Protein AF-A0A0K0FT62-F1 (afdb_monomer_lite)

Foldseek 3Di:
DPDPVVVVVVVVVVVVVVVVVVVVVVVLVPQDDDDAQAWKWFADDDPDPPDDRTAIWGFHADPRQWTKTHHPPDPPDIDIDGPVRIGHD

Secondary structure (DSSP, 8-state):
---HHHHHHHHHHHHHHHHHHHHHHHHHHT-PPPPTT-EEEEEPPPSSTT---EEEEEEEEE-SSEEEEEETT-TT-EEEEEGGGEEE-

Sequence (89 aa):
MLSRFFIIRRIENDAYEELRLQDNKKKFEESQNYKAGQIVYYKKNRKHKFDNNYTKTTVIEDLGPNIVVSKMGKRGKWRKVNKKNVKNV

Structure (mmCIF, N/CA/C/O backbone):
data_AF-A0A0K0FT62-F1
#
_entry.id   AF-A0A0K0FT62-F1
#
loop_
_atom_site.group_PDB
_atom_site.id
_atom_site.type_symbol
_atom_site.label_atom_id
_atom_site.label_alt_id
_atom_site.label_comp_id
_atom_site.label_asym_id
_atom_site.label_entity_id
_atom_site.label_seq_id
_atom_site.pdbx_PDB_ins_code
_atom_site.Cartn_x
_atom_site.Cartn_y
_atom_site.Cartn_z
_atom_site.occupancy
_atom_site.B_iso_or_equiv
_atom_site.auth_seq_id
_atom_site.auth_comp_id
_atom_site.auth_asym_id
_atom_site.auth_atom_id
_atom_site.pdbx_PDB_model_num
ATOM 1 N N . MET A 1 1 ? 23.818 3.751 -51.342 1.00 49.28 1 MET A N 1
ATOM 2 C CA . MET A 1 1 ? 24.503 3.295 -50.114 1.00 49.28 1 MET A CA 1
ATOM 3 C C . MET A 1 1 ? 23.807 3.929 -48.920 1.00 49.28 1 MET A C 1
ATOM 5 O O . MET A 1 1 ? 23.786 5.151 -48.845 1.00 49.28 1 MET A O 1
ATOM 9 N N . LEU A 1 2 ? 23.179 3.145 -48.039 1.00 54.09 2 LEU A N 1
ATOM 10 C CA . LEU A 1 2 ? 22.605 3.678 -46.797 1.00 54.09 2 LEU A CA 1
ATOM 11 C C . LEU A 1 2 ? 23.768 4.130 -45.906 1.00 54.09 2 LEU A C 1
ATOM 13 O O . LEU A 1 2 ? 24.648 3.330 -45.590 1.00 54.09 2 LEU A O 1
ATOM 17 N N . SER A 1 3 ? 23.836 5.427 -45.597 1.00 57.50 3 SER A N 1
ATOM 18 C CA . SER A 1 3 ? 24.970 5.980 -44.858 1.00 57.50 3 SER A CA 1
ATOM 19 C C . SER A 1 3 ? 25.013 5.373 -43.453 1.00 57.50 3 SER A C 1
ATOM 21 O O . SER A 1 3 ? 23.982 5.207 -42.798 1.00 57.50 3 SER A O 1
ATOM 23 N N . ARG A 1 4 ? 26.220 5.029 -42.989 1.00 60.12 4 ARG A N 1
ATOM 24 C CA . ARG A 1 4 ? 26.479 4.402 -41.678 1.00 60.12 4 ARG A CA 1
ATOM 25 C C . ARG A 1 4 ? 25.779 5.127 -40.513 1.00 60.12 4 ARG A C 1
ATOM 27 O O . ARG A 1 4 ? 25.400 4.488 -39.540 1.00 60.12 4 ARG A O 1
ATOM 34 N N . PHE A 1 5 ? 25.524 6.428 -40.654 1.00 62.75 5 PHE A N 1
ATOM 35 C CA . PHE A 1 5 ? 24.778 7.255 -39.702 1.00 62.75 5 PHE A CA 1
ATOM 36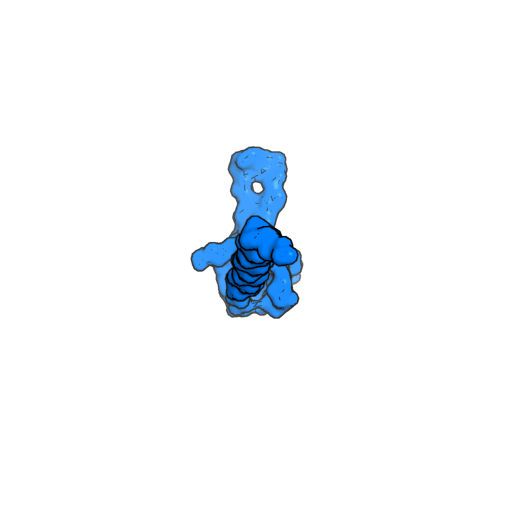 C C . PHE A 1 5 ? 23.320 6.824 -39.482 1.00 62.75 5 PHE A C 1
ATOM 38 O O . PHE A 1 5 ? 22.845 6.870 -38.350 1.00 62.75 5 PHE A O 1
ATOM 45 N N . PHE A 1 6 ? 22.604 6.386 -40.524 1.00 61.94 6 PHE A N 1
ATOM 46 C CA . PHE A 1 6 ? 21.220 5.912 -40.370 1.00 61.94 6 PHE A CA 1
ATOM 47 C C . PHE A 1 6 ? 21.148 4.597 -39.594 1.00 61.94 6 PHE A C 1
ATOM 49 O O . PHE A 1 6 ? 20.202 4.381 -38.843 1.00 61.94 6 PHE A O 1
ATOM 56 N N . ILE A 1 7 ? 22.157 3.738 -39.756 1.00 68.00 7 ILE A N 1
ATOM 57 C CA . ILE A 1 7 ? 22.248 2.462 -39.043 1.00 68.00 7 ILE A CA 1
ATOM 58 C C . ILE A 1 7 ? 22.513 2.719 -37.554 1.00 68.00 7 ILE A C 1
ATOM 60 O O . ILE A 1 7 ? 21.817 2.160 -36.715 1.00 68.00 7 ILE A O 1
ATOM 64 N N . ILE A 1 8 ? 23.443 3.626 -37.229 1.00 67.81 8 ILE A N 1
ATOM 65 C CA . ILE A 1 8 ? 23.770 3.995 -35.840 1.00 67.81 8 ILE A CA 1
ATOM 66 C C . ILE A 1 8 ? 22.552 4.586 -35.118 1.00 67.81 8 ILE A C 1
ATOM 68 O O . ILE A 1 8 ? 22.202 4.111 -34.044 1.00 67.81 8 ILE A O 1
ATOM 72 N N . ARG A 1 9 ? 21.839 5.543 -35.733 1.00 62.19 9 ARG A N 1
ATOM 73 C CA . ARG A 1 9 ? 20.625 6.127 -35.127 1.00 62.19 9 ARG A CA 1
ATOM 74 C C . ARG A 1 9 ? 19.524 5.103 -34.859 1.00 62.19 9 ARG A C 1
ATOM 76 O O . ARG A 1 9 ? 18.767 5.260 -33.908 1.00 62.19 9 ARG A O 1
ATOM 83 N N . ARG A 1 10 ? 19.399 4.082 -35.711 1.00 67.00 10 ARG A N 1
ATOM 84 C CA . ARG A 1 10 ? 18.403 3.021 -35.526 1.00 67.00 10 ARG A CA 1
ATOM 85 C C . ARG A 1 10 ? 18.767 2.130 -34.338 1.00 67.00 10 ARG A C 1
ATOM 87 O O . ARG A 1 10 ? 17.911 1.885 -33.505 1.00 67.00 10 ARG A O 1
ATOM 94 N N . ILE A 1 11 ? 20.043 1.760 -34.215 1.00 71.12 11 ILE A N 1
ATOM 95 C CA . ILE A 1 11 ? 20.565 0.981 -33.080 1.00 71.12 11 ILE A CA 1
ATOM 96 C C . ILE A 1 11 ? 20.408 1.749 -31.759 1.00 71.12 11 ILE A C 1
ATOM 98 O O . ILE A 1 11 ? 19.993 1.170 -30.760 1.00 71.12 11 ILE A O 1
ATOM 102 N N . GLU A 1 12 ? 20.702 3.052 -31.747 1.00 67.06 12 GLU A N 1
ATOM 103 C CA . GLU A 1 12 ? 20.523 3.901 -30.559 1.00 67.06 12 GLU A CA 1
ATOM 104 C C . GLU A 1 12 ? 19.049 4.004 -30.134 1.00 67.06 12 GLU A C 1
ATOM 106 O O . GLU A 1 12 ? 18.746 3.934 -28.942 1.00 67.06 12 GLU A O 1
ATOM 111 N N . ASN A 1 13 ? 18.128 4.127 -31.097 1.00 75.62 13 ASN A N 1
ATOM 112 C CA . ASN A 1 13 ? 16.691 4.147 -30.819 1.00 75.62 13 ASN A CA 1
ATOM 113 C C . ASN A 1 13 ? 16.178 2.794 -30.315 1.00 75.62 13 ASN A C 1
ATOM 115 O O . ASN A 1 13 ? 15.441 2.769 -29.332 1.00 75.62 13 ASN A O 1
ATOM 119 N N . ASP A 1 14 ? 16.586 1.690 -30.940 1.00 73.44 14 ASP A N 1
ATOM 120 C CA . ASP A 1 14 ? 16.175 0.344 -30.531 1.00 73.44 14 ASP A CA 1
ATOM 121 C C . ASP A 1 14 ? 16.661 0.047 -29.097 1.00 73.44 14 ASP A C 1
ATOM 123 O O . ASP A 1 14 ? 15.885 -0.395 -28.249 1.00 73.44 14 ASP A O 1
ATOM 127 N N . ALA A 1 15 ? 17.909 0.411 -28.772 1.00 76.38 15 ALA A N 1
ATOM 128 C CA . ALA A 1 15 ? 18.451 0.286 -27.417 1.00 76.38 15 ALA A CA 1
ATOM 129 C C . ALA A 1 15 ? 17.691 1.149 -26.391 1.00 76.38 15 ALA A C 1
ATOM 131 O O . ALA A 1 15 ? 17.470 0.727 -25.253 1.00 76.38 15 ALA A O 1
ATOM 132 N N . TYR A 1 16 ? 17.267 2.356 -26.780 1.00 72.38 16 TYR A N 1
ATOM 133 C CA . TYR A 1 16 ? 16.458 3.230 -25.929 1.00 72.38 16 TYR A CA 1
ATOM 134 C C . TYR A 1 16 ? 15.051 2.662 -25.677 1.00 72.38 16 TYR A C 1
ATOM 136 O O . TYR A 1 16 ? 14.549 2.727 -24.549 1.00 72.38 16 TYR A O 1
ATOM 144 N N . GLU A 1 17 ? 14.407 2.081 -26.692 1.00 74.19 17 GLU A N 1
ATOM 145 C CA . GLU A 1 17 ? 13.104 1.427 -26.538 1.00 74.19 17 GLU A CA 1
ATOM 146 C C . GLU A 1 17 ? 13.183 0.189 -25.637 1.00 74.19 17 GLU A C 1
ATOM 148 O O . GLU A 1 17 ? 12.327 0.016 -24.761 1.00 74.19 17 GLU A O 1
ATOM 153 N N . GLU A 1 18 ? 14.235 -0.621 -25.767 1.00 76.56 18 GLU A N 1
ATOM 154 C CA . GLU A 1 18 ? 14.473 -1.776 -24.897 1.00 76.56 18 GLU A CA 1
ATOM 155 C C . GLU A 1 18 ? 14.681 -1.369 -23.430 1.00 76.56 18 GLU A C 1
ATOM 157 O O . GLU A 1 18 ? 14.036 -1.932 -22.538 1.00 76.56 18 GLU A O 1
ATOM 162 N N . LEU A 1 19 ? 15.501 -0.343 -23.169 1.00 73.25 19 LEU A N 1
ATOM 163 C CA . LEU A 1 19 ? 15.697 0.231 -21.830 1.00 73.25 19 LEU A CA 1
ATOM 164 C C . LEU A 1 19 ? 14.375 0.724 -21.228 1.00 73.25 19 LEU A C 1
ATOM 166 O O . LEU A 1 19 ? 14.050 0.429 -20.075 1.00 73.25 19 LEU A O 1
ATOM 170 N N . ARG A 1 20 ? 13.562 1.422 -22.026 1.00 68.69 20 ARG A N 1
ATOM 171 C CA . ARG A 1 20 ? 12.257 1.934 -21.593 1.00 68.69 20 ARG A CA 1
ATOM 172 C C . ARG A 1 20 ? 11.267 0.809 -21.274 1.00 68.69 20 ARG A C 1
ATOM 174 O O . ARG A 1 20 ? 10.486 0.929 -20.326 1.00 68.69 20 ARG A O 1
ATOM 181 N N . LEU A 1 21 ? 11.278 -0.279 -22.042 1.00 69.94 21 LEU A N 1
ATOM 182 C CA . LEU A 1 21 ? 10.447 -1.459 -21.789 1.00 69.94 21 LEU A CA 1
ATOM 183 C C . LEU A 1 21 ? 10.898 -2.216 -20.533 1.00 69.94 21 LEU A C 1
ATOM 185 O O . LEU A 1 21 ? 10.043 -2.645 -19.754 1.00 69.94 21 LEU A O 1
ATOM 189 N N 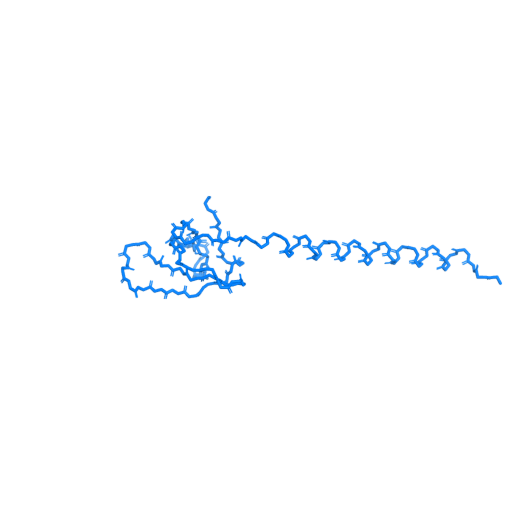. GLN A 1 22 ? 12.207 -2.338 -20.294 1.00 72.50 22 GLN A N 1
ATOM 190 C CA . GLN A 1 22 ? 12.748 -2.941 -19.072 1.00 72.50 22 GLN A CA 1
ATOM 191 C C . GLN A 1 22 ? 12.393 -2.127 -17.823 1.00 72.50 22 GLN A C 1
ATOM 193 O O . GLN A 1 22 ? 11.913 -2.700 -16.845 1.00 72.50 22 GLN A O 1
ATOM 198 N N . ASP A 1 23 ? 12.524 -0.800 -17.865 1.00 63.72 23 ASP A N 1
ATOM 199 C CA . ASP A 1 23 ? 12.139 0.074 -16.750 1.00 63.72 23 ASP A CA 1
ATOM 200 C C . ASP A 1 23 ? 10.645 -0.023 -16.419 1.00 63.72 23 ASP A C 1
ATOM 202 O O . ASP A 1 23 ? 10.249 -0.006 -15.250 1.00 63.72 23 ASP A O 1
ATOM 206 N N . ASN A 1 24 ? 9.794 -0.147 -17.439 1.00 59.59 24 ASN A N 1
ATOM 207 C CA . ASN A 1 24 ? 8.358 -0.333 -17.241 1.00 59.59 24 ASN A CA 1
ATOM 208 C C . ASN A 1 24 ? 8.027 -1.716 -16.662 1.00 59.59 24 ASN A C 1
ATOM 210 O O . ASN A 1 24 ? 7.165 -1.803 -15.787 1.00 59.59 24 ASN A O 1
ATOM 214 N N . LYS A 1 25 ? 8.726 -2.777 -17.090 1.00 59.97 25 LYS A N 1
ATOM 215 C CA . LYS A 1 25 ? 8.597 -4.118 -16.493 1.00 59.97 25 LYS A CA 1
ATOM 216 C C . LYS A 1 25 ? 9.059 -4.134 -15.036 1.00 59.97 25 LYS A C 1
ATOM 218 O O . LYS A 1 25 ? 8.334 -4.632 -14.182 1.00 59.97 25 LYS A O 1
ATOM 223 N N . LYS A 1 26 ? 10.187 -3.495 -14.721 1.00 58.91 26 LYS A N 1
ATOM 224 C CA . LYS A 1 26 ? 10.718 -3.397 -13.352 1.00 58.91 26 LYS A CA 1
ATOM 225 C C . LYS A 1 26 ? 9.765 -2.655 -12.407 1.00 58.91 26 LYS A C 1
ATOM 227 O O . LYS A 1 26 ? 9.523 -3.103 -11.291 1.00 58.91 26 LYS A O 1
ATOM 232 N N . L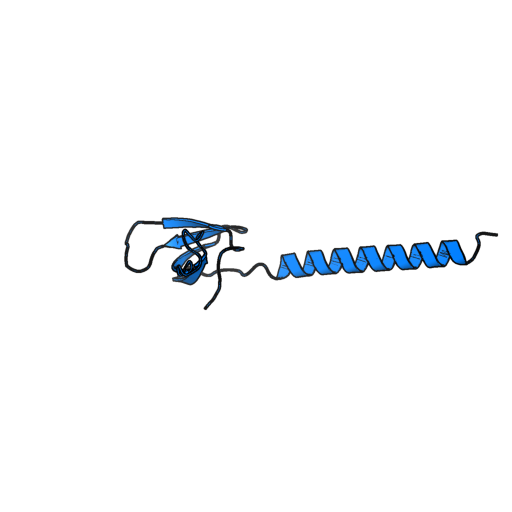YS A 1 27 ? 9.140 -1.569 -12.880 1.00 55.16 27 LYS A N 1
ATOM 233 C CA . LYS A 1 27 ? 8.076 -0.850 -12.147 1.00 55.16 27 LYS A CA 1
ATOM 234 C C . LYS A 1 27 ? 6.814 -1.691 -11.927 1.00 55.16 27 LYS A C 1
ATOM 236 O O . LYS A 1 27 ? 6.068 -1.419 -10.989 1.00 55.16 27 LYS A O 1
ATOM 241 N N . PHE A 1 28 ? 6.549 -2.662 -12.800 1.00 51.09 28 PHE A N 1
ATOM 242 C CA . PHE A 1 28 ? 5.414 -3.575 -12.677 1.00 51.09 28 PHE A CA 1
ATOM 243 C C . PHE A 1 28 ? 5.707 -4.712 -11.687 1.00 51.09 28 PHE A C 1
ATOM 245 O O . PHE A 1 28 ? 4.853 -5.034 -10.868 1.00 51.09 28 PHE A O 1
ATOM 252 N N . GLU A 1 29 ? 6.923 -5.263 -11.700 1.00 47.56 29 GLU A N 1
ATOM 253 C CA . GLU A 1 29 ? 7.350 -6.340 -10.792 1.00 47.56 29 GLU A CA 1
ATOM 254 C C . GLU A 1 29 ? 7.550 -5.877 -9.339 1.00 47.56 29 GLU A C 1
ATOM 256 O O . GLU A 1 29 ? 7.371 -6.663 -8.411 1.00 47.56 29 GLU A O 1
ATOM 261 N N . GLU A 1 30 ? 7.799 -4.585 -9.100 1.00 53.84 30 GLU A N 1
ATOM 262 C CA . GLU A 1 30 ? 7.771 -3.993 -7.752 1.00 53.84 30 GLU A CA 1
ATOM 263 C C . GLU A 1 30 ? 6.355 -3.863 -7.153 1.00 53.84 30 GLU A C 1
ATOM 265 O O . GLU A 1 30 ? 6.181 -3.259 -6.087 1.00 53.84 30 GLU A O 1
ATOM 270 N N . SER A 1 31 ? 5.318 -4.434 -7.786 1.00 56.78 31 SER A N 1
ATOM 271 C CA . SER A 1 31 ? 3.992 -4.526 -7.181 1.00 56.78 31 SER A CA 1
ATOM 272 C C . SER A 1 31 ? 4.071 -5.351 -5.895 1.00 56.78 31 SER A C 1
ATOM 274 O O . SER A 1 31 ? 4.042 -6.580 -5.908 1.00 56.78 31 SER A O 1
ATOM 276 N N . GLN A 1 32 ? 4.183 -4.667 -4.757 1.00 67.00 32 GLN A N 1
ATOM 277 C CA . GLN A 1 32 ? 4.174 -5.311 -3.454 1.00 67.00 32 GLN A CA 1
ATOM 278 C C . GLN A 1 32 ? 2.863 -6.093 -3.297 1.00 67.00 32 GLN A C 1
ATOM 280 O O . GLN A 1 32 ? 1.764 -5.528 -3.351 1.00 67.00 32 GLN A O 1
ATOM 285 N N . ASN A 1 33 ? 2.985 -7.408 -3.136 1.00 75.06 33 ASN A N 1
ATOM 286 C CA . ASN A 1 33 ? 1.883 -8.262 -2.716 1.00 75.06 33 ASN A CA 1
ATOM 287 C C . ASN A 1 33 ? 1.700 -8.074 -1.210 1.00 75.06 33 ASN A C 1
ATOM 289 O O . ASN A 1 33 ? 2.652 -8.239 -0.443 1.00 75.06 33 ASN A O 1
ATOM 293 N N . TYR A 1 34 ? 0.494 -7.699 -0.787 1.00 83.50 34 TYR A N 1
ATOM 294 C CA . TYR A 1 34 ? 0.185 -7.471 0.622 1.00 83.50 34 TYR A CA 1
ATOM 295 C C . TYR A 1 34 ? -0.568 -8.670 1.182 1.00 83.50 34 TYR A C 1
ATOM 297 O O . TYR A 1 34 ? -1.491 -9.188 0.558 1.00 83.50 34 TYR A O 1
ATOM 305 N N . LYS A 1 35 ? -0.195 -9.108 2.384 1.00 86.88 35 LYS A N 1
ATOM 306 C CA . LYS A 1 35 ? -0.880 -10.219 3.057 1.00 86.88 35 LYS A CA 1
ATOM 307 C C . LYS A 1 35 ? -1.966 -9.696 3.991 1.00 86.88 35 LYS A C 1
ATOM 309 O O . LYS A 1 35 ? -1.782 -8.674 4.654 1.00 86.88 35 LYS A O 1
ATOM 314 N N . ALA A 1 36 ? -3.078 -10.421 4.097 1.00 86.81 36 ALA A N 1
ATOM 315 C CA . ALA A 1 36 ? -4.080 -10.165 5.129 1.00 86.81 36 ALA A CA 1
ATOM 316 C C . ALA A 1 36 ? -3.432 -10.225 6.527 1.00 86.81 36 ALA A C 1
ATOM 318 O O . ALA A 1 36 ? -2.599 -11.087 6.802 1.00 86.81 36 ALA A O 1
ATOM 319 N N . GLY A 1 37 ? -3.772 -9.279 7.401 1.00 85.81 37 GLY A N 1
ATOM 320 C CA . GLY A 1 37 ? -3.170 -9.124 8.729 1.00 85.81 37 GLY A CA 1
ATOM 321 C C . GLY A 1 37 ? -1.884 -8.289 8.768 1.00 85.81 37 GLY A C 1
ATOM 322 O O . GLY A 1 37 ? -1.458 -7.892 9.853 1.00 85.81 37 GLY A O 1
ATOM 323 N N . GLN A 1 38 ? -1.286 -7.950 7.620 1.00 89.19 38 GLN A N 1
ATOM 324 C CA . GLN A 1 38 ? -0.073 -7.132 7.569 1.00 89.19 38 GLN A CA 1
ATOM 325 C C . GLN A 1 38 ? -0.336 -5.701 8.055 1.00 89.19 38 GLN A C 1
ATOM 327 O O . GLN A 1 38 ? -1.349 -5.085 7.721 1.00 89.19 38 GLN A O 1
ATOM 332 N N . ILE A 1 39 ? 0.591 -5.144 8.834 1.00 90.00 39 ILE A N 1
ATOM 333 C CA . ILE A 1 39 ? 0.539 -3.746 9.269 1.00 90.00 39 ILE A CA 1
ATOM 334 C C . ILE A 1 39 ? 1.223 -2.878 8.215 1.00 90.00 39 ILE A C 1
ATOM 336 O O . ILE A 1 39 ? 2.361 -3.135 7.838 1.00 90.00 39 ILE A O 1
ATOM 340 N N . VAL A 1 40 ? 0.537 -1.826 7.774 1.00 90.50 40 VAL A N 1
ATOM 341 C CA . VAL A 1 40 ? 1.020 -0.887 6.756 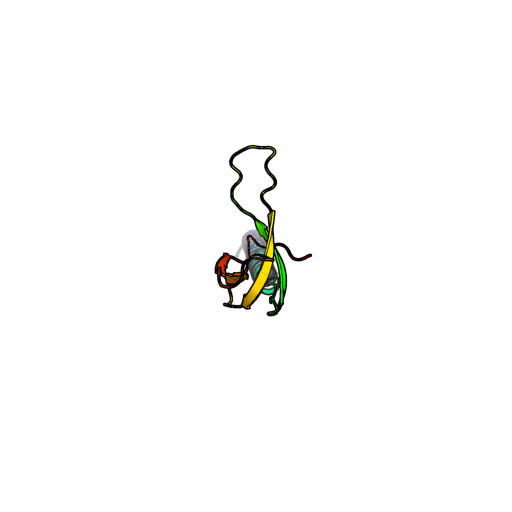1.00 90.50 40 VAL A CA 1
ATOM 342 C C . VAL A 1 40 ? 0.693 0.555 7.131 1.00 90.50 40 VAL A C 1
ATOM 344 O O . VAL A 1 40 ? -0.262 0.828 7.867 1.00 90.50 40 VAL A O 1
ATOM 347 N N . TYR A 1 41 ? 1.458 1.502 6.592 1.00 89.94 41 TYR A N 1
ATOM 348 C CA . TYR A 1 41 ? 1.190 2.931 6.728 1.00 89.94 41 TYR A CA 1
ATOM 349 C C . TYR A 1 41 ? 0.562 3.489 5.456 1.00 89.94 41 TYR A C 1
ATOM 351 O O . TYR A 1 41 ? 1.197 3.571 4.408 1.00 89.94 41 TYR A O 1
ATOM 359 N N . TYR A 1 42 ? -0.679 3.948 5.558 1.00 87.50 42 TYR A N 1
ATOM 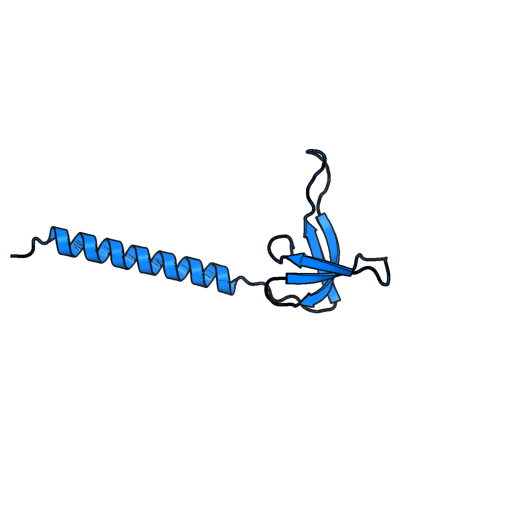360 C CA . TYR A 1 42 ? -1.382 4.606 4.462 1.00 87.50 42 TYR A CA 1
ATOM 361 C C . TYR A 1 42 ? -1.207 6.134 4.524 1.00 87.50 42 TYR A C 1
ATOM 363 O O . TYR A 1 42 ? -1.493 6.761 5.548 1.00 87.50 42 TYR A O 1
ATOM 371 N N . LYS A 1 43 ? -0.776 6.740 3.412 1.00 87.62 43 LYS A N 1
ATOM 372 C CA . LYS A 1 43 ? -0.564 8.184 3.240 1.00 87.62 43 LYS A CA 1
ATOM 373 C C . LYS A 1 43 ? -1.865 8.917 2.887 1.00 87.62 43 LYS A C 1
ATOM 375 O O . LYS A 1 43 ? -2.487 8.663 1.857 1.00 87.62 43 LYS A O 1
ATOM 380 N N . LYS A 1 44 ? -2.245 9.888 3.713 1.00 84.50 44 LYS A N 1
ATOM 381 C CA . LYS A 1 44 ? -3.330 10.854 3.490 1.00 84.50 44 LYS A CA 1
ATOM 382 C C . LYS A 1 44 ? -2.811 12.147 2.861 1.00 84.50 44 LYS A C 1
ATOM 384 O O . LYS A 1 44 ? -1.614 12.448 2.885 1.00 84.50 44 LYS A O 1
ATOM 389 N N . ASN A 1 45 ? -3.734 12.946 2.340 1.00 84.69 45 ASN A N 1
ATOM 390 C CA . ASN A 1 45 ? -3.435 14.332 2.003 1.00 84.69 45 ASN A CA 1
ATOM 391 C C . ASN A 1 45 ? -3.243 15.126 3.300 1.00 84.69 45 ASN A C 1
ATOM 393 O O . ASN A 1 45 ? -4.019 14.968 4.246 1.00 84.69 45 ASN A O 1
ATOM 397 N N . ARG A 1 46 ? -2.183 15.936 3.346 1.00 83.44 46 ARG A N 1
ATOM 398 C CA . ARG A 1 46 ? -1.925 16.874 4.445 1.00 83.44 46 ARG A CA 1
ATOM 399 C C . ARG A 1 46 ? -2.86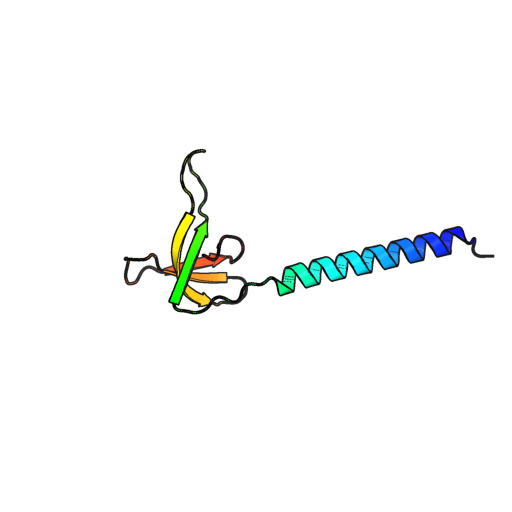1 18.070 4.309 1.00 83.44 46 ARG A C 1
ATOM 401 O O . ARG A 1 46 ? -3.106 18.499 3.184 1.00 83.44 46 ARG A O 1
ATOM 408 N N . LYS A 1 47 ? -3.348 18.606 5.431 1.00 88.38 47 LYS A N 1
ATOM 409 C CA . LYS A 1 47 ? -3.988 19.930 5.453 1.00 88.38 47 LYS A CA 1
ATOM 410 C C . LYS A 1 47 ? -2.942 21.016 5.700 1.00 88.38 47 LYS A C 1
ATOM 412 O O . LYS A 1 47 ? -2.964 22.036 5.024 1.00 88.38 47 LYS A O 1
ATOM 417 N N . HIS A 1 48 ? -1.979 20.747 6.582 1.00 89.50 48 HIS A N 1
ATOM 418 C CA . HIS A 1 48 ? -0.874 21.652 6.892 1.00 89.50 48 HIS A CA 1
ATOM 419 C C . HIS A 1 48 ? 0.494 21.002 6.657 1.00 89.50 48 HIS A C 1
ATOM 421 O O . HIS A 1 48 ? 0.649 19.779 6.680 1.00 89.50 48 HIS A O 1
ATOM 427 N N . LYS A 1 49 ? 1.519 21.835 6.427 1.00 83.00 49 LYS A N 1
ATOM 428 C CA . LYS A 1 49 ? 2.879 21.400 6.054 1.00 83.00 49 LYS A CA 1
ATOM 429 C C . LYS A 1 49 ? 3.504 20.435 7.073 1.00 83.00 49 LYS A C 1
ATOM 431 O O . LYS A 1 49 ? 4.221 19.519 6.668 1.00 83.00 49 LYS A O 1
ATOM 436 N N . PHE A 1 50 ? 3.184 20.616 8.355 1.00 84.75 50 PHE A N 1
ATOM 437 C CA . PHE A 1 50 ? 3.735 19.858 9.482 1.00 84.75 50 PHE A CA 1
ATOM 438 C C . PHE A 1 50 ? 2.869 18.670 9.928 1.00 84.75 50 PHE A C 1
ATOM 440 O O . PHE A 1 50 ? 3.274 17.923 10.815 1.00 84.75 50 PHE A O 1
ATOM 447 N N . ASP A 1 51 ? 1.709 18.445 9.302 1.00 85.12 51 ASP A N 1
ATOM 448 C CA . ASP A 1 51 ? 0.834 17.338 9.683 1.00 85.12 51 ASP A CA 1
ATOM 449 C C . ASP A 1 51 ? 1.460 15.987 9.320 1.00 85.12 51 ASP A C 1
ATOM 451 O O . ASP A 1 51 ? 1.832 15.731 8.163 1.00 85.12 51 ASP A O 1
ATOM 455 N N . ASN A 1 52 ? 1.479 15.062 10.284 1.00 83.69 52 ASN A N 1
ATOM 456 C CA . ASN A 1 52 ? 1.733 13.665 9.967 1.00 83.69 52 ASN A CA 1
ATOM 457 C C . ASN A 1 52 ? 0.568 13.124 9.130 1.00 83.69 52 ASN A C 1
ATOM 459 O O . ASN A 1 52 ? -0.588 13.110 9.554 1.00 83.69 52 ASN A O 1
ATOM 463 N N . ASN A 1 53 ? 0.880 12.654 7.928 1.00 89.25 53 ASN A N 1
ATOM 464 C CA . ASN A 1 53 ? -0.110 12.124 7.008 1.00 89.25 53 ASN A CA 1
ATOM 465 C C . ASN A 1 53 ? -0.093 10.611 6.864 1.00 89.25 53 ASN A C 1
ATOM 467 O O . ASN A 1 53 ? -0.853 10.087 6.056 1.00 89.25 53 ASN A O 1
ATOM 471 N N . TYR A 1 54 ? 0.722 9.895 7.626 1.00 87.88 54 TYR A N 1
ATOM 472 C CA . TYR A 1 54 ? 0.704 8.440 7.611 1.00 87.88 54 TYR A CA 1
ATOM 473 C C . TYR A 1 54 ? -0.220 7.916 8.705 1.00 87.88 54 TYR A C 1
ATOM 475 O O . TYR A 1 54 ? -0.156 8.322 9.861 1.00 87.88 54 TYR A O 1
ATOM 483 N N . THR A 1 55 ? -1.124 7.015 8.333 1.00 87.31 55 THR A N 1
ATOM 484 C CA . THR A 1 55 ? -2.022 6.332 9.266 1.00 87.31 55 THR A CA 1
ATOM 485 C C . THR A 1 55 ? -1.653 4.858 9.310 1.00 87.31 55 THR A C 1
ATOM 487 O O . THR A 1 55 ? -1.661 4.206 8.269 1.00 87.31 55 THR A O 1
ATOM 490 N N . LYS A 1 56 ? -1.373 4.329 10.505 1.00 89.50 56 LYS A N 1
ATOM 491 C CA . LYS A 1 56 ? -1.161 2.893 10.720 1.00 89.50 56 LYS A CA 1
ATOM 492 C C . LYS A 1 56 ? -2.473 2.134 10.517 1.00 89.50 56 LYS A C 1
ATOM 494 O O . LYS A 1 56 ? -3.495 2.481 11.118 1.00 89.50 56 LYS A O 1
ATOM 499 N N . THR A 1 57 ? -2.447 1.120 9.667 1.00 89.88 57 THR A N 1
ATOM 500 C CA . THR A 1 57 ? -3.614 0.318 9.291 1.00 89.88 57 THR A CA 1
ATOM 501 C C . THR A 1 57 ? -3.229 -1.141 9.089 1.00 89.88 57 THR A C 1
ATOM 503 O O . THR A 1 57 ? -2.070 -1.439 8.821 1.00 89.88 57 THR A O 1
ATOM 506 N N . THR A 1 58 ? -4.200 -2.039 9.198 1.00 90.75 58 THR A N 1
ATOM 507 C CA . THR A 1 58 ? -4.021 -3.472 8.951 1.00 90.75 58 THR A CA 1
ATOM 508 C C . THR A 1 58 ? -4.653 -3.835 7.615 1.00 90.75 58 THR A C 1
ATOM 510 O O . THR A 1 58 ? -5.781 -3.420 7.343 1.00 90.75 58 THR A O 1
ATOM 513 N N . VAL A 1 59 ? -3.946 -4.589 6.781 1.00 90.62 59 VAL A N 1
ATOM 514 C CA . VAL A 1 59 ? -4.460 -5.106 5.510 1.00 90.62 59 VAL A CA 1
ATOM 515 C C . VAL A 1 59 ? -5.495 -6.189 5.788 1.00 90.62 59 VAL A C 1
ATOM 517 O O . VAL A 1 59 ? -5.280 -7.062 6.625 1.00 90.62 59 VAL A O 1
ATOM 520 N N . ILE A 1 60 ? -6.628 -6.115 5.103 1.00 89.94 60 ILE A N 1
ATOM 521 C CA . ILE A 1 60 ? -7.687 -7.127 5.144 1.00 89.94 60 ILE A CA 1
ATOM 522 C C . ILE A 1 60 ? -7.577 -8.012 3.912 1.00 89.94 60 ILE A C 1
ATOM 524 O O . ILE A 1 60 ? -7.570 -9.229 4.033 1.00 89.94 60 ILE A O 1
ATOM 528 N N . GLU A 1 61 ? -7.456 -7.390 2.743 1.00 89.12 61 GLU A N 1
ATOM 529 C CA . GLU A 1 61 ? -7.485 -8.081 1.462 1.00 89.12 61 GLU A CA 1
ATOM 530 C C . GLU A 1 61 ? -6.682 -7.300 0.420 1.00 89.12 61 GLU A C 1
ATOM 532 O O . GLU A 1 61 ? -6.656 -6.062 0.434 1.00 89.12 61 GLU A O 1
ATOM 537 N N . ASP A 1 62 ? -6.029 -8.030 -0.480 1.00 89.31 62 ASP A N 1
ATOM 538 C CA . ASP A 1 62 ? -5.332 -7.482 -1.636 1.00 89.31 62 ASP A CA 1
ATOM 539 C C . ASP A 1 62 ? -6.210 -7.639 -2.884 1.00 89.31 62 ASP A C 1
ATOM 541 O O . ASP A 1 62 ? -6.621 -8.739 -3.234 1.00 89.31 62 ASP A O 1
ATOM 545 N N . LEU A 1 63 ? -6.510 -6.522 -3.545 1.00 86.69 63 LEU A N 1
ATOM 546 C CA . LEU A 1 63 ? -7.376 -6.444 -4.721 1.00 86.69 63 LEU A CA 1
ATOM 547 C C . LEU A 1 63 ? -6.572 -6.075 -5.980 1.00 86.69 63 LEU A C 1
ATOM 549 O O . LEU A 1 63 ? -7.097 -5.394 -6.864 1.00 86.69 63 LEU A O 1
ATOM 553 N N . GLY A 1 64 ? -5.282 -6.423 -6.045 1.00 84.94 64 GLY A N 1
ATOM 554 C CA . GLY A 1 64 ? -4.415 -6.146 -7.194 1.00 84.94 64 GLY A CA 1
ATOM 555 C C . GLY A 1 64 ? -3.785 -4.750 -7.115 1.00 84.94 64 GLY A C 1
ATOM 556 O O . GLY A 1 64 ? -2.847 -4.567 -6.349 1.00 84.94 64 GLY A O 1
ATOM 557 N N . PRO A 1 65 ? -4.237 -3.723 -7.865 1.00 84.19 65 PRO A N 1
ATOM 558 C CA . PRO A 1 65 ? -3.684 -2.362 -7.750 1.00 84.19 65 PRO A CA 1
ATOM 559 C C . PRO A 1 65 ? -4.092 -1.629 -6.457 1.00 84.19 65 PRO A C 1
ATOM 561 O O . PRO A 1 65 ? -3.556 -0.566 -6.126 1.00 84.19 65 PRO A O 1
ATOM 564 N N . ASN A 1 66 ? -5.071 -2.165 -5.726 1.00 88.88 66 ASN A N 1
ATOM 565 C CA . ASN A 1 66 ? -5.583 -1.596 -4.484 1.00 88.88 66 ASN A CA 1
ATOM 566 C C . ASN A 1 66 ? -5.564 -2.642 -3.373 1.00 88.88 66 ASN A C 1
ATOM 568 O O . ASN A 1 66 ? -5.602 -3.832 -3.644 1.00 88.88 66 ASN A O 1
ATOM 572 N N . ILE A 1 67 ? -5.592 -2.180 -2.129 1.00 90.00 67 ILE A N 1
ATOM 573 C CA . ILE A 1 67 ? -5.755 -3.020 -0.944 1.00 90.00 67 ILE A CA 1
ATOM 574 C C . ILE A 1 67 ? -6.898 -2.488 -0.082 1.00 90.00 67 ILE A C 1
ATOM 576 O O . ILE A 1 67 ? -7.190 -1.284 -0.067 1.00 90.00 67 ILE A O 1
ATOM 580 N N . VAL A 1 68 ? -7.544 -3.383 0.650 1.00 90.25 68 VAL A N 1
ATOM 581 C CA . VAL A 1 68 ? -8.522 -3.040 1.679 1.00 90.25 68 VAL A CA 1
ATOM 582 C C . VAL A 1 68 ? -7.799 -2.991 3.011 1.00 90.25 68 VAL A C 1
ATOM 584 O O . VAL A 1 68 ? -7.116 -3.937 3.395 1.00 90.25 68 VAL A O 1
ATOM 587 N N . VAL A 1 69 ? -7.942 -1.877 3.725 1.00 90.38 69 VAL A N 1
ATOM 588 C CA . VAL A 1 69 ? -7.294 -1.674 5.021 1.00 90.38 69 VAL A CA 1
ATOM 589 C C . VAL A 1 69 ? -8.295 -1.284 6.099 1.00 90.38 69 VAL A C 1
ATOM 591 O O . VAL A 1 69 ? -9.265 -0.560 5.856 1.00 90.38 69 VAL A O 1
ATOM 594 N N . SER A 1 70 ? -8.023 -1.734 7.316 1.00 89.44 70 SER A N 1
ATOM 595 C CA . SER A 1 70 ? -8.746 -1.410 8.542 1.00 89.44 70 SER A CA 1
ATOM 596 C C . SER A 1 70 ? -7.892 -0.498 9.418 1.00 89.44 70 SER A C 1
ATOM 598 O O . SER A 1 70 ? -6.667 -0.636 9.492 1.00 89.44 70 SER A O 1
ATOM 600 N N . LYS A 1 71 ? -8.522 0.462 10.102 1.00 81.12 71 LYS A N 1
ATOM 601 C CA . LYS A 1 71 ? -7.809 1.245 11.116 1.00 81.12 71 LYS A CA 1
ATOM 602 C C . LYS A 1 71 ? -7.647 0.394 12.374 1.00 81.12 71 LYS A C 1
ATOM 604 O O . LYS A 1 71 ? -8.636 -0.070 12.939 1.00 81.12 71 LYS A O 1
ATOM 609 N N . MET A 1 72 ? -6.412 0.290 12.858 1.00 68.31 72 MET A N 1
ATOM 610 C CA . MET A 1 72 ? -6.102 -0.361 14.130 1.00 68.31 72 MET A CA 1
ATOM 611 C C . MET A 1 72 ? -6.969 0.248 15.252 1.00 68.31 72 MET A C 1
ATOM 613 O O . MET A 1 72 ? -7.027 1.471 15.402 1.00 68.31 72 MET A O 1
ATOM 617 N N . GLY A 1 73 ? -7.714 -0.596 15.973 1.00 65.06 73 GLY A N 1
ATOM 618 C CA . GLY A 1 73 ? -8.617 -0.187 17.058 1.00 65.06 73 GLY A CA 1
ATOM 619 C C . GLY A 1 73 ? -10.046 0.214 16.655 1.00 65.06 73 GLY A C 1
ATOM 620 O O . GLY A 1 73 ? -10.847 0.509 17.536 1.00 65.06 73 GLY A O 1
ATOM 621 N N . LYS A 1 74 ? -10.418 0.213 15.363 1.00 67.94 74 LYS A N 1
ATOM 622 C CA . LYS A 1 74 ? -11.816 0.421 14.926 1.00 67.94 74 LYS A CA 1
ATOM 623 C C . LYS A 1 74 ? -12.349 -0.816 14.208 1.00 67.94 74 LYS A C 1
ATOM 625 O O . LYS A 1 74 ? -12.139 -0.981 13.008 1.00 67.94 74 LYS A O 1
ATOM 630 N N . ARG A 1 75 ? -13.063 -1.673 14.944 1.00 63.09 75 ARG A N 1
ATOM 631 C CA . ARG A 1 75 ? -13.757 -2.837 14.370 1.00 63.09 75 ARG A CA 1
ATOM 632 C C . ARG A 1 75 ? -14.842 -2.362 13.388 1.00 63.09 75 ARG A C 1
ATOM 634 O O . ARG A 1 75 ? -15.563 -1.412 13.679 1.00 63.09 75 ARG A O 1
ATOM 641 N N . GLY A 1 76 ? -14.900 -2.979 12.208 1.00 69.38 76 GLY A N 1
ATOM 642 C CA . GLY A 1 76 ? -15.946 -2.751 11.198 1.00 69.38 76 GLY A CA 1
ATOM 643 C C . GLY A 1 76 ? -15.783 -1.537 10.271 1.00 69.38 76 GLY A C 1
ATOM 644 O O . GLY A 1 76 ? -16.639 -1.324 9.421 1.00 69.38 76 GLY A O 1
ATOM 645 N N . LYS A 1 77 ? -14.714 -0.730 10.385 1.00 80.44 77 LYS A N 1
ATOM 646 C CA . LYS A 1 77 ? -14.456 0.378 9.440 1.00 80.44 77 LYS A CA 1
ATOM 647 C C . LYS A 1 77 ? -13.302 0.042 8.505 1.00 80.44 77 LYS A C 1
ATOM 649 O O . LYS A 1 77 ? -12.142 0.021 8.925 1.00 80.44 77 LYS A O 1
ATOM 654 N N . TRP A 1 78 ? -13.628 -0.163 7.234 1.00 87.88 78 TRP A N 1
ATOM 655 C CA . TRP A 1 78 ? -12.678 -0.520 6.183 1.00 87.88 78 TRP A CA 1
ATOM 656 C C . TRP A 1 78 ? -12.624 0.566 5.119 1.00 87.88 78 TRP A C 1
ATOM 658 O O . TRP A 1 78 ? -13.589 1.302 4.911 1.00 87.88 78 TRP A O 1
ATOM 668 N N . ARG A 1 79 ? -11.487 0.684 4.436 1.00 88.50 79 ARG A N 1
ATOM 669 C CA . ARG A 1 79 ? -11.403 1.503 3.229 1.00 88.50 79 ARG A CA 1
ATOM 670 C C . ARG A 1 79 ? -10.545 0.824 2.177 1.00 88.50 79 ARG A C 1
ATOM 672 O O . ARG A 1 79 ? -9.540 0.195 2.494 1.00 88.50 79 ARG A O 1
ATOM 679 N N . LYS A 1 80 ? -10.886 1.087 0.922 1.00 91.06 80 LYS A N 1
ATOM 680 C CA . LYS A 1 80 ? -10.033 0.809 -0.229 1.00 91.06 80 LYS A CA 1
ATOM 681 C C . LYS A 1 80 ? -8.962 1.896 -0.356 1.00 91.06 80 LYS A C 1
ATOM 683 O O . LYS A 1 80 ? -9.280 3.089 -0.312 1.00 91.06 80 LYS A O 1
ATOM 688 N N . VAL A 1 81 ? -7.703 1.497 -0.503 1.00 89.81 81 VAL A N 1
ATOM 689 C CA . VAL A 1 81 ? -6.568 2.394 -0.774 1.00 89.81 81 VAL A CA 1
ATOM 690 C C . VAL A 1 81 ? -5.727 1.856 -1.926 1.00 89.81 81 VAL A C 1
ATOM 692 O O . VAL A 1 81 ? -5.610 0.651 -2.112 1.00 89.81 81 VAL A O 1
ATOM 695 N N . ASN A 1 82 ? -5.134 2.756 -2.704 1.00 88.81 82 ASN A N 1
ATOM 696 C CA . ASN A 1 82 ? -4.215 2.381 -3.775 1.00 88.81 82 ASN A CA 1
ATOM 697 C C . ASN A 1 82 ? -2.830 2.066 -3.191 1.00 88.81 82 ASN A C 1
ATOM 699 O O . ASN A 1 82 ? -2.337 2.852 -2.375 1.00 88.81 82 ASN A O 1
ATOM 703 N N . LYS A 1 83 ? -2.203 0.971 -3.641 1.00 87.44 83 LYS A N 1
ATOM 704 C CA . LYS A 1 83 ? -0.881 0.511 -3.179 1.00 87.44 83 LYS A CA 1
ATOM 705 C C . LYS A 1 83 ? 0.198 1.593 -3.266 1.00 87.44 83 LYS A C 1
ATOM 707 O O . LYS A 1 83 ? 1.012 1.712 -2.362 1.00 87.44 83 LYS A O 1
ATOM 712 N N . LYS A 1 84 ? 0.126 2.489 -4.259 1.00 85.00 84 LYS A N 1
ATOM 713 C CA . LYS A 1 84 ? 1.065 3.620 -4.413 1.00 85.00 84 LYS A CA 1
ATOM 714 C C . LYS A 1 84 ? 1.109 4.582 -3.216 1.00 85.00 84 LYS A C 1
ATOM 716 O O . LYS A 1 84 ? 2.066 5.328 -3.042 1.00 85.00 84 LYS A O 1
ATOM 721 N N . ASN A 1 85 ? 0.042 4.608 -2.416 1.00 85.50 85 ASN A N 1
ATOM 722 C CA . ASN A 1 85 ? -0.089 5.465 -1.238 1.00 85.50 85 ASN A CA 1
ATOM 723 C C . ASN A 1 85 ? 0.161 4.696 0.066 1.00 85.50 85 ASN A C 1
ATOM 725 O O . ASN A 1 85 ? -0.167 5.201 1.142 1.00 85.50 85 ASN A O 1
ATOM 729 N N . VAL A 1 86 ? 0.683 3.476 -0.018 1.00 86.56 86 VAL A N 1
ATOM 730 C CA . VAL A 1 86 ? 0.906 2.583 1.113 1.00 86.56 86 VAL A CA 1
ATOM 731 C C . VAL A 1 86 ? 2.405 2.346 1.247 1.00 86.56 86 VAL A C 1
ATOM 733 O O . VAL A 1 86 ? 3.104 2.137 0.263 1.00 86.56 86 VAL A O 1
ATOM 736 N N . LYS A 1 87 ? 2.908 2.417 2.476 1.00 84.81 87 LYS A N 1
ATOM 737 C CA . LYS A 1 87 ? 4.277 2.045 2.824 1.00 84.81 87 LYS A CA 1
ATOM 738 C C . LYS A 1 87 ? 4.250 0.817 3.719 1.00 84.81 87 LYS A C 1
ATOM 740 O O . LYS A 1 87 ? 3.504 0.801 4.704 1.00 84.81 87 LYS A O 1
ATOM 745 N N . ASN A 1 88 ? 5.070 -0.174 3.381 1.00 79.12 88 ASN A N 1
ATOM 746 C CA . ASN A 1 88 ? 5.377 -1.268 4.294 1.00 79.12 88 ASN A CA 1
ATOM 747 C C . ASN A 1 88 ? 6.211 -0.760 5.473 1.00 79.12 88 ASN A C 1
ATOM 749 O O . ASN A 1 88 ? 6.927 0.237 5.348 1.00 79.12 88 ASN A O 1
ATOM 753 N N . VAL A 1 89 ? 6.021 -1.419 6.616 1.00 69.62 89 VAL A N 1
ATOM 754 C CA . VAL A 1 89 ? 6.866 -1.284 7.809 1.00 69.62 89 VAL A CA 1
ATOM 755 C C . VAL A 1 89 ? 8.090 -2.161 7.636 1.00 69.62 89 VAL A C 1
ATOM 757 O O . VAL A 1 89 ? 7.901 -3.282 7.112 1.00 69.62 89 VAL A O 1
#

pLDDT: mean 77.45, std 12.34, range [47.56, 91.06]

Radius of gyration: 21.44 Å; chains: 1; bounding box: 42×32×67 Å

Organism: Strongyloides venezuelensis (NCBI:txid75913)